Protein AF-A0A3N5HBA9-F1 (afdb_monomer)

pLDDT: mean 86.21, std 13.97, range [44.66, 98.5]

Radius of gyration: 26.74 Å; Cα contacts (8 Å, |Δi|>4): 99; chains: 1; bounding box: 72×74×58 Å

Sequence (164 aa):
MARPPPVRDPRYRPYRVAVIAVYLVVVSTFCLLVTASVARSVRTMSPRREPVRTATLAPEACVERASVLLDELEGRRRALTGITPASRADTSWMSFRVEWLERVRQAERSCGVDLPERKELAELFDQLEHLEDLYTTSAVQYAGEIGPALDRFHRMVAQTRGGR

Solvent-accessible surface area (backbone atoms only — not comparable to full-atom values): 9214 Å² total; per-residue (Å²): 136,84,78,77,77,80,80,82,64,74,86,52,48,66,59,51,52,50,52,51,51,52,49,50,52,52,51,52,52,50,50,52,52,50,50,49,49,50,52,49,52,44,46,72,74,48,66,78,89,67,85,64,88,60,84,58,50,56,71,69,62,43,52,54,53,51,50,53,54,49,52,52,53,52,52,52,61,66,48,45,81,74,38,81,60,26,51,47,28,33,61,59,45,56,57,49,50,55,60,49,51,53,50,49,55,52,48,43,53,44,44,38,31,88,40,87,90,29,51,71,57,34,52,52,54,51,52,53,53,52,51,50,54,55,48,50,53,50,35,42,49,41,14,66,61,51,9,55,55,50,46,50,50,53,49,53,52,49,54,67,68,72,72,117

Structure (mmCIF, N/CA/C/O backbone):
data_AF-A0A3N5HBA9-F1
#
_entry.id   AF-A0A3N5HBA9-F1
#
loop_
_atom_site.group_PDB
_atom_site.id
_atom_site.type_symbol
_atom_site.label_atom_id
_atom_site.label_alt_id
_atom_site.label_comp_id
_atom_site.label_asym_id
_atom_site.label_entity_id
_atom_site.label_seq_id
_atom_site.pdbx_PDB_ins_code
_atom_site.Cartn_x
_atom_site.Cartn_y
_atom_site.Cartn_z
_atom_site.occupancy
_atom_site.B_iso_or_equiv
_atom_site.auth_seq_id
_atom_site.auth_comp_id
_atom_site.auth_asym_id
_atom_site.auth_atom_id
_atom_site.pdbx_PDB_model_num
ATOM 1 N N . MET A 1 1 ? 49.495 34.281 -20.355 1.00 44.66 1 MET A N 1
ATOM 2 C CA . MET A 1 1 ? 48.666 35.196 -21.172 1.00 44.66 1 MET A CA 1
ATOM 3 C C . MET A 1 1 ? 47.262 34.616 -21.272 1.00 44.66 1 MET A C 1
ATOM 5 O O . MET A 1 1 ? 47.112 33.532 -21.819 1.00 44.66 1 MET A O 1
ATOM 9 N N . ALA A 1 2 ? 46.262 35.273 -20.678 1.00 62.34 2 ALA A N 1
ATOM 10 C CA . ALA A 1 2 ? 44.868 34.833 -20.742 1.00 62.34 2 ALA A CA 1
ATOM 11 C C . ALA A 1 2 ? 44.254 35.246 -22.089 1.00 62.34 2 ALA A C 1
ATOM 13 O O . ALA A 1 2 ? 44.377 36.399 -22.500 1.00 62.34 2 ALA A O 1
ATOM 14 N N . ARG A 1 3 ? 43.627 34.297 -22.790 1.00 68.25 3 ARG A N 1
ATOM 15 C CA . ARG A 1 3 ? 42.932 34.547 -24.060 1.00 68.25 3 ARG A CA 1
ATOM 16 C C . ARG A 1 3 ? 41.718 35.446 -23.771 1.00 68.25 3 ARG A C 1
ATOM 18 O O . ARG A 1 3 ? 40.960 35.107 -22.860 1.00 68.25 3 ARG A O 1
ATOM 25 N N . PRO A 1 4 ? 41.513 36.565 -24.490 1.00 61.25 4 PRO A N 1
ATOM 26 C CA . PRO A 1 4 ? 40.321 37.378 -24.292 1.00 61.25 4 PRO A CA 1
ATOM 27 C C . PRO A 1 4 ? 39.074 36.534 -24.600 1.00 61.25 4 PRO A C 1
ATOM 29 O O . PRO A 1 4 ? 39.117 35.697 -25.511 1.00 61.25 4 PRO A O 1
ATOM 32 N N . PRO A 1 5 ? 37.980 36.702 -23.836 1.00 66.88 5 PRO A N 1
ATOM 33 C CA . PRO A 1 5 ? 36.767 35.934 -24.060 1.00 66.88 5 PRO A CA 1
ATOM 34 C C . PRO A 1 5 ? 36.259 36.181 -25.489 1.00 66.88 5 PRO A C 1
ATOM 36 O O . PRO A 1 5 ? 36.358 37.307 -25.985 1.00 66.88 5 PRO A O 1
ATOM 39 N N . PRO A 1 6 ? 35.733 35.147 -26.170 1.00 70.62 6 PRO A N 1
ATOM 40 C CA . PRO A 1 6 ? 35.274 35.269 -27.546 1.00 70.62 6 PRO A CA 1
ATOM 41 C C . PRO A 1 6 ? 34.241 36.395 -27.663 1.00 70.62 6 PRO A C 1
ATOM 43 O O . PRO A 1 6 ? 33.282 36.463 -26.889 1.00 70.62 6 PRO A O 1
ATOM 46 N N . VAL A 1 7 ? 34.459 37.292 -28.628 1.00 66.50 7 VAL A N 1
ATOM 47 C CA . VAL A 1 7 ? 33.587 38.443 -28.886 1.00 66.50 7 VAL A CA 1
ATOM 48 C C . VAL A 1 7 ? 32.190 37.924 -29.232 1.00 66.50 7 VAL A C 1
ATOM 50 O O . VAL A 1 7 ? 31.998 37.198 -30.205 1.00 66.50 7 VAL A O 1
ATOM 53 N N . ARG A 1 8 ? 31.205 38.262 -28.391 1.00 61.56 8 ARG A N 1
ATOM 54 C CA . ARG A 1 8 ? 29.797 37.879 -28.567 1.00 61.56 8 ARG A CA 1
ATOM 55 C C . ARG A 1 8 ? 29.230 38.589 -29.793 1.00 61.56 8 ARG A C 1
ATOM 57 O O . ARG A 1 8 ? 28.925 39.776 -29.725 1.00 61.56 8 ARG A O 1
ATOM 64 N N . ASP A 1 9 ? 29.050 37.849 -30.877 1.00 68.56 9 ASP A N 1
ATOM 65 C CA . ASP A 1 9 ? 28.529 38.386 -32.131 1.00 68.56 9 ASP A CA 1
ATOM 66 C C . ASP A 1 9 ? 27.031 38.777 -31.983 1.00 68.56 9 ASP A C 1
ATOM 68 O O . ASP A 1 9 ? 26.190 37.918 -31.670 1.00 68.56 9 ASP A O 1
ATOM 72 N N . PRO A 1 10 ? 26.655 40.067 -32.128 1.00 68.88 10 PRO A N 1
ATOM 73 C CA . PRO A 1 10 ? 25.306 40.563 -31.834 1.00 68.88 10 PRO A CA 1
ATOM 74 C C . PRO A 1 10 ? 24.220 40.007 -32.761 1.00 68.88 10 PRO A C 1
ATOM 76 O O . PRO A 1 10 ? 23.050 39.990 -32.375 1.00 68.88 10 PRO A O 1
ATOM 79 N N . ARG A 1 11 ? 24.590 39.485 -33.937 1.00 74.38 11 ARG A N 1
ATOM 80 C CA . ARG A 1 11 ? 23.661 38.870 -34.901 1.00 74.38 11 ARG A CA 1
ATOM 81 C C . ARG A 1 11 ? 22.953 37.623 -34.359 1.00 74.38 11 ARG A C 1
ATOM 83 O O . ARG A 1 11 ? 21.827 37.346 -34.753 1.00 74.38 11 ARG A O 1
ATOM 90 N N . TYR A 1 12 ? 23.559 36.916 -33.401 1.00 71.88 12 TYR A N 1
ATOM 91 C CA . TYR A 1 12 ? 22.994 35.699 -32.797 1.00 71.88 12 TYR A CA 1
ATOM 92 C C . TYR A 1 12 ? 22.187 35.953 -31.510 1.00 71.88 12 TYR A C 1
ATOM 94 O O . TYR A 1 12 ? 21.702 35.005 -30.885 1.00 71.88 12 TYR A O 1
ATOM 102 N N . ARG A 1 13 ? 22.012 37.218 -31.089 1.00 72.50 13 ARG A N 1
ATOM 103 C CA . ARG A 1 13 ? 21.154 37.580 -29.944 1.00 72.50 13 ARG A CA 1
ATOM 104 C C . ARG A 1 13 ? 19.715 37.051 -30.054 1.00 72.50 13 ARG A C 1
ATOM 106 O O . ARG A 1 13 ? 19.292 36.426 -29.082 1.00 72.50 13 ARG A O 1
ATOM 113 N N . PRO A 1 14 ? 18.971 37.244 -31.164 1.00 76.12 14 PRO A N 1
ATOM 114 C CA . PRO A 1 14 ? 17.584 36.782 -31.241 1.00 76.12 14 PRO A CA 1
ATOM 115 C C . PRO A 1 14 ? 17.486 35.255 -31.165 1.00 76.12 14 PRO A C 1
ATOM 117 O O . PRO A 1 14 ? 16.636 34.736 -30.450 1.00 76.12 14 PRO A O 1
ATOM 120 N N . TYR A 1 15 ? 18.414 34.533 -31.801 1.00 82.25 15 TYR A N 1
ATOM 121 C CA . TYR A 1 15 ? 18.450 33.070 -31.751 1.00 82.25 15 TYR A CA 1
ATOM 122 C C . TYR A 1 15 ? 18.729 32.546 -30.336 1.00 82.25 15 TYR A C 1
ATOM 124 O O . TYR A 1 15 ? 18.044 31.650 -29.855 1.00 82.25 15 TYR A O 1
ATOM 132 N N . ARG A 1 16 ? 19.681 33.151 -29.612 1.00 82.62 16 ARG A N 1
ATOM 133 C CA . ARG A 1 16 ? 19.936 32.799 -28.206 1.00 82.62 16 ARG A CA 1
ATOM 134 C C . ARG A 1 16 ? 18.733 33.063 -27.309 1.00 82.62 16 ARG A C 1
ATOM 136 O O . ARG A 1 16 ? 18.449 32.240 -26.448 1.00 82.62 16 ARG A O 1
ATOM 143 N N . VAL A 1 17 ? 18.048 34.192 -27.491 1.00 83.44 17 VAL A N 1
ATOM 144 C CA . VAL A 1 17 ? 16.836 34.505 -26.720 1.00 83.44 17 VAL A CA 1
ATOM 145 C C . VAL A 1 17 ? 15.735 33.492 -27.028 1.00 83.44 17 VAL A C 1
ATOM 147 O O . VAL A 1 17 ? 15.127 32.985 -26.094 1.00 83.44 17 VAL A O 1
ATOM 150 N N . ALA A 1 18 ? 15.539 33.130 -28.298 1.00 88.31 18 ALA A N 1
ATOM 151 C CA . ALA A 1 18 ? 14.562 32.120 -28.698 1.00 88.31 18 ALA A CA 1
ATOM 152 C C . ALA A 1 18 ? 14.864 30.746 -28.080 1.00 88.31 18 ALA A C 1
ATOM 154 O O . ALA A 1 18 ? 13.982 30.135 -27.486 1.00 88.31 18 ALA A O 1
ATOM 155 N N . VAL A 1 19 ? 16.118 30.289 -28.137 1.00 89.38 19 VAL A N 1
ATOM 156 C CA . VAL A 1 19 ? 16.532 29.010 -27.535 1.00 89.38 19 VAL A CA 1
ATOM 157 C C . VAL A 1 19 ? 16.350 29.020 -26.016 1.00 89.38 19 VAL A C 1
ATOM 159 O O . VAL A 1 19 ? 15.849 28.049 -25.457 1.00 89.38 19 VAL A O 1
ATOM 162 N N . ILE A 1 20 ? 16.701 30.119 -25.341 1.00 87.31 20 ILE A N 1
ATOM 163 C CA . ILE A 1 20 ? 16.494 30.257 -23.892 1.00 87.31 20 ILE A CA 1
ATOM 164 C C . ILE A 1 20 ? 14.999 30.268 -23.556 1.00 87.31 20 ILE A C 1
ATOM 166 O O . ILE A 1 20 ? 14.590 29.608 -22.607 1.00 87.31 20 ILE A O 1
ATOM 170 N N . ALA A 1 21 ? 14.176 30.973 -24.334 1.00 90.75 21 ALA A N 1
ATOM 171 C CA . ALA A 1 21 ? 12.732 31.012 -24.132 1.00 90.75 21 ALA A CA 1
ATOM 172 C C . ALA A 1 21 ? 12.105 29.620 -24.300 1.00 90.75 21 ALA A C 1
ATOM 174 O O . ALA A 1 21 ? 11.355 29.183 -23.432 1.00 90.75 21 ALA A O 1
ATOM 175 N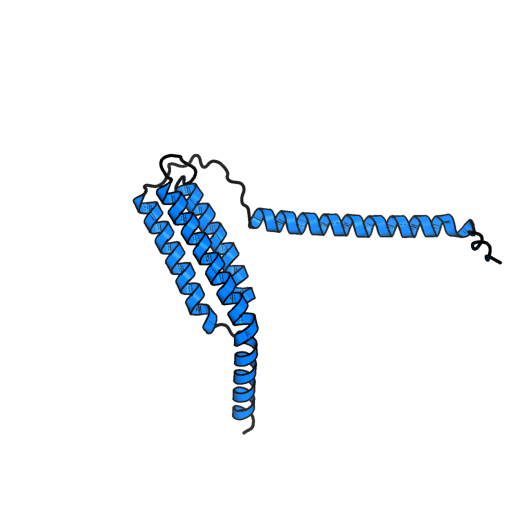 N . VAL A 1 22 ? 12.470 28.889 -25.358 1.00 94.06 22 VAL A N 1
ATOM 176 C CA . VAL A 1 22 ? 12.016 27.506 -25.580 1.00 94.06 22 VAL A CA 1
ATOM 177 C C . VAL A 1 22 ? 12.468 26.597 -24.440 1.00 94.06 22 VAL A C 1
ATOM 179 O O . VAL A 1 22 ? 11.659 25.846 -23.903 1.00 94.06 22 VAL A O 1
ATOM 182 N N . TYR A 1 23 ? 13.731 26.699 -24.020 1.00 91.69 23 TYR A N 1
ATOM 183 C CA . TYR A 1 23 ? 14.250 25.931 -22.891 1.00 91.69 23 TYR A CA 1
ATOM 184 C C . TYR A 1 23 ? 13.449 26.195 -21.609 1.00 91.69 23 TYR A C 1
ATOM 186 O O . TYR A 1 23 ? 13.023 25.254 -20.945 1.00 91.69 23 TYR A O 1
ATOM 194 N N . LEU A 1 24 ? 13.178 27.463 -21.287 1.00 92.81 24 LEU A N 1
ATOM 195 C CA . LEU A 1 24 ? 12.388 27.832 -20.112 1.00 92.81 24 LEU A CA 1
ATOM 196 C C . LEU A 1 24 ? 10.951 27.311 -20.192 1.00 92.81 24 LEU A C 1
ATOM 198 O O . LEU A 1 24 ? 10.430 26.837 -19.185 1.00 92.81 24 LEU A O 1
ATOM 202 N N . VAL A 1 25 ? 10.317 27.346 -21.367 1.00 94.75 25 VAL A N 1
ATOM 203 C CA . VAL A 1 25 ? 8.972 26.781 -21.569 1.00 94.75 25 VAL A CA 1
ATOM 204 C C . VAL A 1 25 ? 8.977 25.269 -21.355 1.00 94.75 25 VAL A C 1
ATOM 206 O O . VAL A 1 25 ? 8.131 24.758 -20.626 1.00 94.75 25 VAL A O 1
ATOM 209 N N . VAL A 1 26 ? 9.945 24.547 -21.923 1.00 94.69 26 VAL A N 1
ATOM 210 C CA . VAL A 1 26 ? 10.044 23.089 -21.760 1.00 94.69 26 VAL A CA 1
ATOM 211 C C . VAL A 1 26 ? 10.294 22.720 -20.301 1.00 94.69 26 VAL A C 1
ATOM 213 O O . VAL A 1 26 ? 9.585 21.877 -19.759 1.00 94.69 26 VAL A O 1
ATOM 216 N N . VAL A 1 27 ? 11.249 23.379 -19.640 1.00 93.31 27 VAL A N 1
ATOM 217 C CA . VAL A 1 27 ? 11.581 23.104 -18.235 1.00 93.31 27 VAL A CA 1
ATOM 218 C C . VAL A 1 27 ? 10.417 23.452 -17.314 1.00 93.31 27 VAL A C 1
ATOM 220 O O . VAL A 1 27 ? 10.063 22.646 -16.461 1.00 93.31 27 VAL A O 1
ATOM 223 N N . SER A 1 28 ? 9.783 24.613 -17.489 1.00 93.44 28 SER A N 1
ATOM 224 C CA . SER A 1 28 ? 8.628 24.994 -16.666 1.00 93.44 28 SER A CA 1
ATOM 225 C C . SER A 1 28 ? 7.443 24.052 -16.869 1.00 93.44 28 SER A C 1
ATOM 227 O O . SER A 1 28 ? 6.847 23.617 -15.887 1.00 93.44 28 SER A O 1
ATOM 229 N N . THR A 1 29 ? 7.149 23.665 -18.113 1.00 94.31 29 THR A N 1
ATOM 230 C CA . THR A 1 29 ? 6.090 22.693 -18.422 1.00 94.31 29 THR A CA 1
ATOM 231 C C . THR A 1 29 ? 6.401 21.332 -17.807 1.00 94.31 29 THR A C 1
ATOM 233 O O . THR A 1 29 ? 5.537 20.739 -17.168 1.00 94.31 29 THR A O 1
ATOM 236 N N . PHE A 1 30 ? 7.641 20.853 -17.936 1.00 91.56 30 PHE A N 1
ATOM 237 C CA . PHE A 1 30 ? 8.081 19.602 -17.325 1.00 91.56 30 PHE A CA 1
ATOM 238 C C . PHE A 1 30 ? 7.945 19.643 -15.799 1.00 91.56 30 PHE A C 1
ATOM 240 O O . PHE A 1 30 ? 7.338 18.746 -15.219 1.00 91.56 30 PHE A O 1
ATOM 247 N N . CYS A 1 31 ? 8.419 20.711 -15.150 1.00 91.75 31 CYS A N 1
ATOM 248 C CA . CYS A 1 31 ? 8.265 20.901 -13.710 1.00 91.75 31 CYS A CA 1
ATOM 249 C C . CYS A 1 31 ? 6.790 20.909 -13.293 1.00 91.75 31 CYS A C 1
ATOM 251 O O . CYS A 1 31 ? 6.430 20.200 -12.360 1.00 91.75 31 CYS A O 1
ATOM 253 N N . LEU A 1 32 ? 5.923 21.641 -14.001 1.00 92.75 32 LEU A N 1
ATOM 254 C CA . LEU A 1 32 ? 4.486 21.677 -13.712 1.00 92.75 32 LEU A CA 1
ATOM 255 C C . LEU A 1 32 ? 3.832 20.302 -13.864 1.00 92.75 32 LEU A C 1
ATOM 257 O O . LEU A 1 32 ? 3.027 19.923 -13.018 1.00 92.75 32 LEU A O 1
ATOM 261 N N . LEU A 1 33 ? 4.186 19.543 -14.903 1.00 90.56 33 LEU A N 1
ATOM 262 C CA . LEU A 1 33 ? 3.677 18.187 -15.113 1.00 90.56 33 LEU A CA 1
ATOM 263 C C . LEU A 1 33 ? 4.139 17.234 -14.011 1.00 90.56 33 LEU A C 1
ATOM 265 O O . LEU A 1 33 ? 3.323 16.477 -13.487 1.00 90.56 33 LEU A O 1
ATOM 269 N N . VAL A 1 34 ? 5.411 17.300 -13.611 1.00 88.44 34 VAL A N 1
ATOM 270 C CA . VAL A 1 34 ? 5.940 16.506 -12.495 1.00 88.44 34 VAL A CA 1
ATOM 271 C C . VAL A 1 34 ? 5.236 16.888 -11.196 1.00 88.44 34 VAL A C 1
ATOM 273 O O . VAL A 1 34 ? 4.731 16.007 -10.505 1.00 88.44 34 VAL A O 1
ATOM 276 N N . THR A 1 35 ? 5.110 18.180 -10.881 1.00 86.19 35 THR A N 1
ATOM 277 C CA . THR A 1 35 ? 4.385 18.644 -9.691 1.00 86.19 35 THR A CA 1
ATOM 278 C C . THR A 1 35 ? 2.922 18.217 -9.725 1.00 86.19 35 THR A C 1
ATOM 280 O O . THR A 1 35 ? 2.411 17.765 -8.709 1.00 86.19 35 THR A O 1
ATOM 283 N N . ALA A 1 36 ? 2.244 18.300 -10.871 1.00 82.69 36 ALA A N 1
ATOM 284 C CA . ALA A 1 36 ? 0.861 17.856 -11.013 1.00 82.69 36 ALA A CA 1
ATOM 285 C C . ALA A 1 36 ? 0.728 16.335 -10.857 1.00 82.69 36 ALA A C 1
ATOM 287 O O . ALA A 1 36 ? -0.205 15.874 -10.204 1.00 82.69 36 ALA A O 1
ATOM 288 N N . SER A 1 37 ? 1.665 15.558 -11.403 1.00 83.00 37 SER A N 1
ATOM 289 C CA . SER A 1 37 ? 1.707 14.100 -11.270 1.00 83.00 37 SER A CA 1
ATOM 290 C C . SER A 1 37 ? 1.937 13.683 -9.822 1.00 83.00 37 SER A C 1
ATOM 292 O O . SER A 1 37 ? 1.195 12.859 -9.295 1.00 83.00 37 SER A O 1
ATOM 294 N N . VAL A 1 38 ? 2.913 14.297 -9.149 1.00 79.50 38 VAL A N 1
ATOM 295 C CA . VAL A 1 38 ? 3.189 14.053 -7.730 1.00 79.50 38 VAL A CA 1
ATOM 296 C C . VAL A 1 38 ? 2.019 14.527 -6.879 1.00 79.50 38 VAL A C 1
ATOM 298 O O . VAL A 1 38 ? 1.562 13.777 -6.036 1.00 79.50 38 VAL A O 1
ATOM 301 N N . ALA A 1 39 ? 1.456 15.711 -7.121 1.00 72.06 39 ALA A N 1
ATOM 302 C CA . ALA A 1 39 ? 0.292 16.194 -6.383 1.00 72.06 39 ALA A CA 1
ATOM 303 C C . ALA A 1 39 ? -0.933 15.295 -6.589 1.00 72.06 39 ALA A C 1
ATOM 305 O O . ALA A 1 39 ? -1.695 15.085 -5.651 1.00 72.06 39 ALA A O 1
ATOM 306 N N . ARG A 1 40 ? -1.127 14.738 -7.789 1.00 74.81 40 ARG A N 1
ATOM 307 C CA . ARG A 1 40 ? -2.171 13.745 -8.057 1.00 74.81 40 ARG A CA 1
ATOM 308 C C . ARG A 1 40 ? -1.892 12.447 -7.302 1.00 74.81 40 ARG A C 1
ATOM 310 O O . ARG A 1 40 ? -2.793 11.978 -6.623 1.00 74.81 40 ARG A O 1
ATOM 317 N N . SER A 1 41 ? -0.656 11.948 -7.345 1.00 65.25 41 SER A N 1
ATOM 318 C CA . SER A 1 41 ? -0.203 10.757 -6.612 1.00 65.25 41 SER A CA 1
ATOM 319 C C . SER A 1 41 ? -0.324 10.921 -5.094 1.00 65.25 41 SER A C 1
ATOM 321 O O . SER A 1 41 ? -0.751 10.013 -4.392 1.00 65.25 41 SER A O 1
ATOM 323 N N . VAL A 1 42 ? 0.009 12.099 -4.570 1.00 64.44 42 VAL A N 1
ATOM 324 C CA . VAL A 1 42 ? -0.107 12.432 -3.149 1.00 64.44 42 VAL A CA 1
ATOM 325 C C . VAL A 1 42 ? -1.566 12.640 -2.774 1.00 64.44 42 VAL A C 1
ATOM 327 O O . VAL A 1 42 ? -1.956 12.222 -1.702 1.00 64.44 42 VAL A O 1
ATOM 330 N N . ARG A 1 43 ? -2.417 13.208 -3.634 1.00 62.88 43 ARG A N 1
ATOM 331 C CA . ARG A 1 43 ? -3.866 13.261 -3.363 1.00 62.88 43 ARG A CA 1
ATOM 332 C C . ARG A 1 43 ? -4.507 11.878 -3.356 1.00 62.88 43 ARG A C 1
ATOM 334 O O . ARG A 1 43 ? -5.435 11.670 -2.586 1.00 62.88 43 ARG A O 1
ATOM 341 N N . THR A 1 44 ? -4.021 10.950 -4.180 1.00 58.56 44 THR A N 1
ATOM 342 C CA . THR A 1 44 ? -4.461 9.549 -4.132 1.00 58.56 44 THR A CA 1
ATOM 343 C C . THR A 1 44 ? -3.903 8.807 -2.915 1.00 58.56 44 THR A C 1
ATOM 345 O O . THR A 1 44 ? -4.571 7.923 -2.403 1.00 58.56 44 THR A O 1
ATOM 348 N N . MET A 1 45 ? -2.720 9.179 -2.410 1.00 51.25 45 MET A N 1
ATOM 349 C CA . MET A 1 45 ? -2.101 8.554 -1.225 1.00 51.25 45 MET A CA 1
ATOM 350 C C . MET A 1 45 ? -2.499 9.210 0.113 1.00 51.25 45 MET A C 1
ATOM 352 O O . MET A 1 45 ? -2.478 8.565 1.154 1.00 51.25 45 MET A O 1
ATOM 356 N N . SER A 1 46 ? -2.897 10.479 0.101 1.00 49.28 46 SER A N 1
ATOM 357 C CA . SER A 1 46 ? -3.378 11.260 1.243 1.00 49.28 46 SER A CA 1
ATOM 358 C C . SER A 1 46 ? -4.721 11.895 0.884 1.00 49.28 46 SER A C 1
ATOM 360 O O . SER A 1 46 ? -4.777 13.089 0.557 1.00 49.28 46 SER A O 1
ATOM 362 N N . PRO A 1 47 ? -5.829 11.134 0.940 1.00 52.31 47 PRO A N 1
ATOM 363 C CA . PRO A 1 47 ? -7.143 11.749 0.909 1.00 52.31 47 PRO A CA 1
ATOM 364 C C . PRO A 1 47 ? -7.213 12.730 2.083 1.00 52.31 47 PRO A C 1
ATOM 366 O O . PRO A 1 47 ? -6.872 12.369 3.212 1.00 52.31 47 PRO A O 1
ATOM 369 N N . ARG A 1 48 ? -7.620 13.981 1.834 1.00 48.53 48 ARG A N 1
ATOM 370 C CA . ARG A 1 48 ? -7.904 14.934 2.917 1.00 48.53 48 ARG A CA 1
ATOM 371 C C . ARG A 1 48 ? -8.809 14.235 3.939 1.00 48.53 48 ARG A C 1
ATOM 373 O O . ARG A 1 48 ? -9.835 13.678 3.552 1.00 48.53 48 ARG A O 1
ATOM 380 N N . ARG A 1 49 ? -8.438 14.283 5.224 1.00 48.19 49 ARG A N 1
ATOM 381 C CA . ARG A 1 49 ? -9.346 13.977 6.339 1.00 48.19 49 ARG A CA 1
ATOM 382 C C . ARG A 1 49 ? -10.479 15.006 6.296 1.00 48.19 49 ARG A C 1
ATOM 384 O O . ARG A 1 49 ? -10.381 16.077 6.885 1.00 48.19 49 ARG A O 1
ATOM 391 N N . GLU A 1 50 ? -11.513 14.746 5.505 1.00 49.84 50 GLU A N 1
ATOM 392 C CA . GLU A 1 50 ? -12.776 15.462 5.638 1.00 49.84 50 GLU A CA 1
ATOM 393 C C . GLU A 1 50 ? -13.430 14.989 6.941 1.00 49.84 50 GLU A C 1
ATOM 395 O O . GLU A 1 50 ? -13.549 13.777 7.141 1.00 49.84 50 GLU A O 1
ATOM 400 N N . PRO A 1 51 ? -13.822 15.903 7.849 1.00 48.88 51 PRO A N 1
ATOM 401 C CA . PRO A 1 51 ? -14.512 15.521 9.070 1.00 48.88 51 PRO A CA 1
ATOM 402 C C . PRO A 1 51 ? -15.855 14.909 8.679 1.00 48.88 51 PRO A C 1
ATOM 404 O O . PRO A 1 51 ? -16.759 15.586 8.181 1.00 48.88 51 PRO A O 1
ATOM 407 N N . VAL A 1 52 ? -15.961 13.597 8.854 1.00 52.06 52 VAL A N 1
ATOM 408 C CA . VAL A 1 52 ? -17.140 12.841 8.465 1.00 52.06 52 VAL A CA 1
ATOM 409 C C . VAL A 1 52 ? -18.293 13.184 9.406 1.00 52.06 52 VAL A C 1
ATOM 411 O O . VAL A 1 52 ? -18.283 12.860 10.586 1.00 52.06 52 VAL A O 1
ATOM 414 N N . ARG A 1 53 ? -19.312 13.853 8.851 1.00 50.94 53 ARG A N 1
ATOM 415 C CA . ARG A 1 53 ? -20.621 14.106 9.480 1.00 50.94 53 ARG A CA 1
ATOM 416 C C . ARG A 1 53 ? -21.593 12.924 9.326 1.00 50.94 53 ARG A C 1
ATOM 418 O O . ARG A 1 53 ? -22.803 13.127 9.371 1.00 50.94 53 ARG A O 1
ATOM 425 N N . THR A 1 54 ? -21.113 11.705 9.080 1.00 54.84 54 THR A N 1
ATOM 426 C CA . THR A 1 54 ? -21.976 10.513 9.127 1.00 54.84 54 THR A CA 1
ATOM 427 C C . THR A 1 54 ? -21.960 9.945 10.536 1.00 54.84 54 THR A C 1
ATOM 429 O O . THR A 1 54 ? -20.931 10.004 11.204 1.00 54.84 54 THR A O 1
ATOM 432 N N . ALA A 1 55 ? -23.094 9.404 10.985 1.00 62.66 55 ALA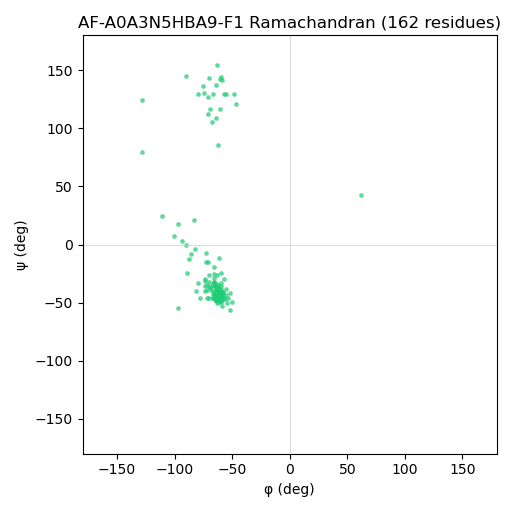 A N 1
ATOM 433 C CA . ALA A 1 55 ? -23.182 8.677 12.247 1.00 62.66 55 ALA A CA 1
ATOM 434 C C . ALA A 1 55 ? -22.018 7.679 12.344 1.00 62.66 55 ALA A C 1
ATOM 436 O O . ALA A 1 55 ? -21.833 6.852 11.447 1.00 62.66 55 ALA A O 1
ATOM 437 N N . THR A 1 56 ? -21.193 7.825 13.379 1.00 81.00 56 THR A N 1
ATOM 438 C CA . THR A 1 56 ? -20.041 6.956 13.602 1.00 81.00 56 THR A CA 1
ATOM 439 C C . THR A 1 56 ? -20.524 5.538 13.856 1.00 81.00 56 THR A C 1
ATOM 441 O O . THR A 1 56 ? -21.510 5.317 14.563 1.00 81.00 56 THR A O 1
ATOM 444 N N . LEU A 1 57 ? -19.847 4.564 13.252 1.00 86.31 57 LEU A N 1
ATOM 445 C CA . LEU A 1 57 ? -20.198 3.163 13.435 1.00 86.31 57 LEU A CA 1
ATOM 446 C C . LEU A 1 57 ? -20.028 2.731 14.903 1.00 86.31 57 LEU A C 1
ATOM 448 O O . LEU A 1 57 ? -19.231 3.286 15.679 1.00 86.31 57 LEU A O 1
ATOM 452 N N . ALA A 1 58 ? -20.790 1.705 15.284 1.00 90.94 58 ALA A N 1
ATOM 453 C CA . ALA A 1 58 ? -20.612 1.039 16.566 1.00 90.94 58 ALA A CA 1
ATOM 454 C C . ALA A 1 58 ? -19.187 0.450 16.657 1.00 90.94 58 ALA A C 1
ATOM 456 O O . ALA A 1 58 ? -18.666 -0.015 15.639 1.00 90.94 58 ALA A O 1
ATOM 457 N N . PRO A 1 59 ? -18.544 0.453 17.842 1.00 91.06 59 PRO A N 1
ATOM 458 C CA . PRO A 1 59 ? -17.186 -0.074 18.009 1.00 91.06 59 PRO A CA 1
ATOM 459 C C . PRO A 1 59 ? -17.007 -1.500 17.472 1.00 91.06 59 PRO A C 1
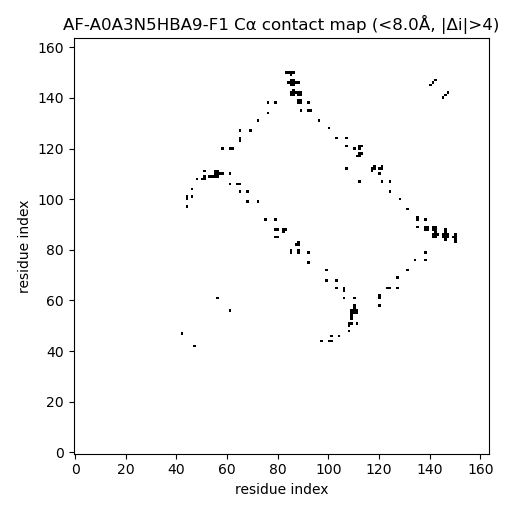ATOM 461 O O . PRO A 1 59 ? -16.037 -1.775 16.776 1.00 91.06 59 PRO A O 1
ATOM 464 N N . GLU A 1 60 ? -17.979 -2.376 17.715 1.00 93.00 60 GLU A N 1
ATOM 465 C CA . GLU A 1 60 ? -17.975 -3.772 17.255 1.00 93.00 60 GLU A CA 1
ATOM 466 C C . GLU A 1 60 ? -17.903 -3.874 15.725 1.00 93.00 60 GLU A C 1
ATOM 468 O O . GLU A 1 60 ? -17.098 -4.625 15.180 1.00 93.00 60 GLU A O 1
ATOM 473 N N . ALA A 1 61 ? -18.677 -3.044 15.019 1.00 94.62 61 ALA A N 1
ATOM 474 C CA . ALA A 1 61 ? -18.649 -2.986 13.560 1.00 94.62 61 ALA A CA 1
ATOM 475 C C . ALA A 1 61 ? -17.305 -2.465 13.022 1.00 94.62 61 ALA A C 1
ATOM 477 O O . ALA A 1 61 ? -16.899 -2.823 11.918 1.00 94.62 61 ALA A O 1
ATOM 478 N N . CYS A 1 62 ? -16.605 -1.626 13.789 1.00 94.94 62 CYS A N 1
ATOM 479 C CA . CYS A 1 62 ? -15.273 -1.142 13.435 1.00 94.94 62 CYS A CA 1
ATOM 480 C C . CYS A 1 62 ? -14.195 -2.206 13.608 1.00 94.94 62 CYS A C 1
ATOM 482 O O . CYS A 1 62 ? -13.333 -2.329 12.740 1.00 94.94 62 CYS A O 1
ATOM 484 N N . VAL A 1 63 ? -14.273 -2.998 14.679 1.00 97.00 63 VAL A N 1
ATOM 485 C CA . VAL A 1 63 ? -13.379 -4.143 14.890 1.00 97.00 63 VAL A CA 1
ATOM 486 C C . VAL A 1 63 ? -13.566 -5.175 13.780 1.00 97.00 63 VAL A C 1
ATOM 488 O O . VAL A 1 63 ? -12.580 -5.617 13.200 1.00 97.00 63 VAL A O 1
ATOM 491 N N . GLU A 1 64 ? -14.811 -5.482 13.409 1.00 97.12 64 GLU A N 1
ATOM 492 C CA . GLU A 1 64 ? -15.098 -6.387 12.288 1.00 97.12 64 GLU A CA 1
ATOM 493 C C . GLU A 1 64 ? -14.578 -5.837 10.952 1.00 97.12 64 GLU A C 1
ATOM 495 O O . GLU A 1 64 ? -14.079 -6.556 10.092 1.00 97.12 64 GLU A O 1
ATOM 500 N N . ARG A 1 65 ? -14.640 -4.520 10.752 1.00 95.94 65 ARG A N 1
ATOM 501 C CA . ARG A 1 65 ? -14.080 -3.922 9.539 1.00 95.94 65 ARG A CA 1
ATOM 502 C C . ARG A 1 65 ? -12.552 -3.998 9.515 1.00 95.94 65 ARG A C 1
ATOM 504 O O . ARG A 1 65 ? -11.980 -4.206 8.447 1.00 95.94 65 ARG A O 1
ATOM 511 N N . ALA A 1 66 ? -11.900 -3.848 10.667 1.00 97.06 66 ALA A N 1
ATOM 512 C CA . ALA A 1 66 ? -10.457 -4.010 10.800 1.00 97.06 66 ALA A CA 1
ATOM 513 C C . ALA A 1 66 ? -10.016 -5.472 10.595 1.00 97.06 66 ALA A C 1
ATOM 515 O O . ALA A 1 66 ? -9.012 -5.701 9.921 1.00 97.06 66 ALA A O 1
ATOM 516 N N . SER A 1 67 ? -10.774 -6.456 11.096 1.00 97.88 67 SER A N 1
ATOM 517 C CA . SER A 1 67 ? -10.478 -7.883 10.887 1.00 97.88 67 SER A CA 1
ATOM 518 C C . SER A 1 67 ? -10.564 -8.269 9.409 1.00 97.88 67 SER A C 1
ATOM 520 O O . SER A 1 67 ? -9.637 -8.884 8.889 1.00 97.88 67 SER A O 1
ATOM 522 N N . VAL A 1 68 ? -11.595 -7.809 8.693 1.00 98.19 68 VAL A N 1
ATOM 523 C CA . VAL A 1 68 ? -11.713 -8.022 7.241 1.00 98.19 68 VAL A CA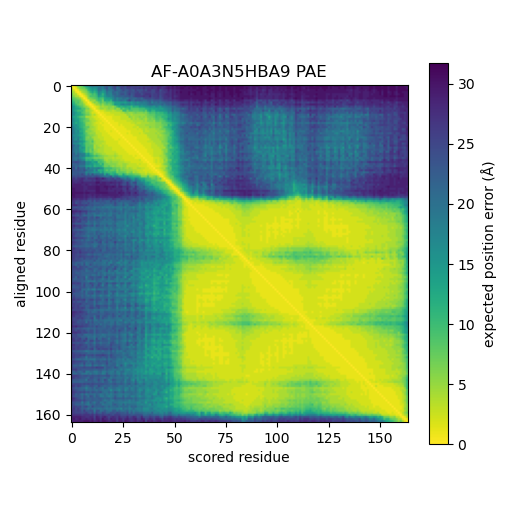 1
ATOM 524 C C . VAL A 1 68 ? -10.518 -7.426 6.491 1.00 98.19 68 VAL A C 1
ATOM 526 O O . VAL A 1 68 ? -9.954 -8.072 5.609 1.00 98.19 68 VAL A O 1
ATOM 529 N N . LEU A 1 69 ? -10.087 -6.212 6.847 1.00 98.25 69 LEU A N 1
ATOM 530 C CA . LEU A 1 69 ? -8.917 -5.586 6.221 1.00 98.25 69 LEU A CA 1
ATOM 531 C C . LEU A 1 69 ? -7.621 -6.360 6.505 1.00 98.25 69 LEU A C 1
ATOM 533 O O . LEU A 1 69 ? -6.769 -6.456 5.616 1.00 98.25 69 LEU A O 1
ATOM 537 N N . LEU A 1 70 ? -7.475 -6.930 7.704 1.00 98.31 70 LEU A N 1
ATOM 538 C CA . LEU A 1 70 ? -6.352 -7.802 8.049 1.00 98.31 70 LEU A CA 1
ATOM 539 C C . LEU A 1 70 ? -6.372 -9.095 7.226 1.00 98.31 70 LEU A C 1
ATOM 541 O O . LEU A 1 70 ? -5.337 -9.495 6.693 1.00 98.31 70 LEU A O 1
ATOM 545 N N . ASP A 1 71 ? -7.534 -9.728 7.078 1.00 98.50 71 ASP A N 1
ATOM 546 C CA . ASP A 1 71 ? -7.681 -10.959 6.299 1.00 98.50 71 ASP A CA 1
ATOM 547 C C . ASP A 1 71 ? -7.338 -10.749 4.822 1.00 98.50 71 ASP A C 1
ATOM 549 O O . ASP A 1 71 ? -6.681 -11.588 4.200 1.00 98.50 71 ASP A O 1
ATOM 553 N N . GLU A 1 72 ? -7.720 -9.607 4.253 1.00 97.88 72 GLU A N 1
ATOM 554 C CA . GLU A 1 72 ? -7.320 -9.232 2.899 1.00 97.88 72 GLU A CA 1
ATOM 555 C C . GLU A 1 72 ? -5.808 -9.040 2.765 1.00 97.88 72 GLU A C 1
ATOM 557 O O . GLU A 1 72 ? -5.207 -9.495 1.785 1.00 97.88 72 GLU A O 1
ATOM 562 N N . LEU A 1 73 ? -5.194 -8.369 3.743 1.00 97.50 73 LEU A N 1
ATOM 563 C CA . LEU A 1 73 ? -3.756 -8.128 3.789 1.00 97.50 73 LEU A CA 1
ATOM 564 C C . LEU A 1 73 ? -2.989 -9.461 3.867 1.00 97.50 73 LEU A C 1
ATOM 566 O O . LEU A 1 73 ? -2.077 -9.717 3.076 1.00 97.50 73 LEU A O 1
ATOM 570 N N . GLU A 1 74 ? -3.421 -10.357 4.753 1.00 97.69 74 GLU A N 1
ATOM 571 C CA . GLU A 1 74 ? -2.903 -11.719 4.887 1.00 97.69 74 GLU A CA 1
ATOM 572 C C . GLU A 1 74 ? -3.106 -12.558 3.622 1.00 97.69 74 GLU A C 1
ATOM 574 O O . GLU A 1 74 ? -2.197 -13.267 3.174 1.00 97.69 74 GLU A O 1
ATOM 579 N N . GLY A 1 75 ? -4.295 -12.477 3.027 1.00 97.00 75 GLY A N 1
ATOM 580 C CA . GLY A 1 75 ? -4.631 -13.166 1.788 1.00 97.00 75 GLY A CA 1
ATOM 581 C C . GLY A 1 75 ? -3.714 -12.734 0.650 1.00 97.00 75 GLY A C 1
ATOM 582 O O . GLY A 1 75 ? -3.143 -13.580 -0.047 1.00 97.00 75 GLY A O 1
ATOM 583 N N . ARG A 1 76 ? -3.486 -11.424 0.506 1.00 96.19 76 ARG A N 1
ATOM 584 C CA . ARG A 1 76 ? -2.560 -10.903 -0.500 1.00 96.19 76 ARG A CA 1
ATOM 585 C C . ARG A 1 76 ? -1.128 -11.349 -0.231 1.00 96.19 76 ARG A C 1
ATOM 587 O O . ARG A 1 76 ? -0.447 -11.745 -1.175 1.00 96.19 76 ARG A O 1
ATOM 594 N N . ARG A 1 77 ? -0.678 -11.331 1.027 1.00 95.00 77 ARG A N 1
ATOM 595 C CA . ARG A 1 77 ? 0.675 -11.773 1.405 1.00 95.00 77 ARG A CA 1
ATOM 596 C C . ARG A 1 77 ? 0.921 -13.215 0.981 1.00 95.00 77 ARG A C 1
ATOM 598 O O . ARG A 1 77 ? 1.953 -13.515 0.390 1.00 95.00 77 ARG A O 1
ATOM 605 N N . ARG A 1 78 ? -0.040 -14.107 1.227 1.00 94.56 78 ARG A N 1
ATOM 606 C CA . ARG A 1 78 ? 0.047 -15.517 0.807 1.00 94.56 78 ARG A CA 1
ATOM 607 C C . ARG A 1 78 ? 0.060 -15.664 -0.714 1.00 94.56 78 ARG A C 1
ATOM 609 O O . ARG A 1 78 ? 0.763 -16.528 -1.227 1.00 94.56 78 ARG A O 1
ATOM 616 N N . ALA A 1 79 ? -0.671 -14.810 -1.428 1.00 93.88 79 ALA A N 1
ATOM 617 C CA . ALA A 1 79 ? -0.739 -14.838 -2.886 1.00 93.88 79 ALA A CA 1
ATOM 618 C C . ALA A 1 79 ? 0.552 -14.371 -3.589 1.00 93.88 79 ALA A C 1
ATOM 620 O O . ALA A 1 79 ? 0.715 -14.652 -4.776 1.00 93.88 79 ALA A O 1
ATOM 621 N N . LEU A 1 80 ? 1.484 -13.707 -2.887 1.00 89.88 80 LEU A N 1
ATOM 622 C CA . LEU A 1 80 ? 2.743 -13.212 -3.468 1.00 89.88 80 LEU A CA 1
ATOM 623 C C . LEU A 1 80 ? 3.559 -14.309 -4.163 1.00 89.88 80 LEU A C 1
ATOM 625 O O . LEU A 1 80 ? 4.124 -14.078 -5.230 1.00 89.88 80 LEU A O 1
ATOM 629 N N . THR A 1 81 ? 3.588 -15.514 -3.594 1.00 87.94 81 THR A N 1
ATOM 630 C CA . THR A 1 81 ? 4.369 -16.640 -4.131 1.00 87.94 81 THR A CA 1
ATOM 631 C C . THR A 1 81 ? 3.774 -17.244 -5.403 1.00 87.94 81 THR A C 1
ATOM 633 O O . THR A 1 81 ? 4.460 -17.984 -6.105 1.00 87.94 81 THR A O 1
ATOM 636 N N . GLY A 1 82 ? 2.515 -16.930 -5.721 1.00 88.00 82 GLY A N 1
ATOM 637 C CA . GLY A 1 82 ? 1.848 -17.363 -6.949 1.00 88.00 82 GLY A CA 1
ATOM 638 C C . GLY A 1 82 ? 2.103 -16.448 -8.151 1.00 88.00 82 GLY A C 1
ATOM 639 O O . GLY A 1 82 ? 1.704 -16.781 -9.268 1.00 88.00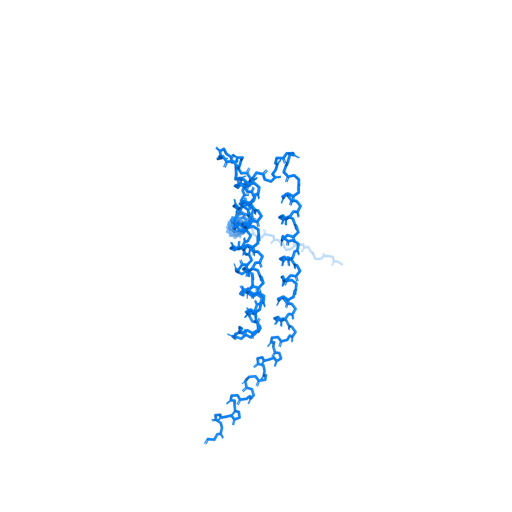 82 GLY A O 1
ATOM 640 N N . ILE A 1 83 ? 2.746 -15.294 -7.956 1.00 87.94 83 ILE A N 1
ATOM 641 C CA . ILE A 1 83 ? 2.957 -14.307 -9.018 1.00 87.94 83 ILE A CA 1
ATOM 642 C C . ILE A 1 83 ? 4.048 -14.792 -9.975 1.00 87.94 83 ILE A C 1
ATOM 644 O O . ILE A 1 83 ? 5.142 -15.166 -9.562 1.00 87.94 83 ILE A O 1
ATOM 648 N N . THR A 1 84 ? 3.758 -14.749 -11.278 1.00 84.31 84 THR A N 1
ATOM 649 C CA . THR A 1 84 ? 4.722 -15.065 -12.340 1.00 84.31 84 THR A CA 1
ATOM 650 C C . THR A 1 84 ? 4.759 -13.924 -13.364 1.00 84.31 84 THR A C 1
ATOM 652 O O . THR A 1 84 ? 3.718 -13.599 -13.938 1.00 84.31 84 THR A O 1
ATOM 655 N N . PRO A 1 85 ? 5.928 -13.322 -13.647 1.00 88.19 85 PRO A N 1
ATOM 656 C CA . PRO A 1 85 ? 7.231 -13.590 -13.031 1.00 88.19 85 PRO A CA 1
ATOM 657 C C . PRO A 1 85 ? 7.291 -13.116 -11.570 1.00 88.19 85 PRO A C 1
ATOM 659 O O . PRO A 1 85 ? 6.7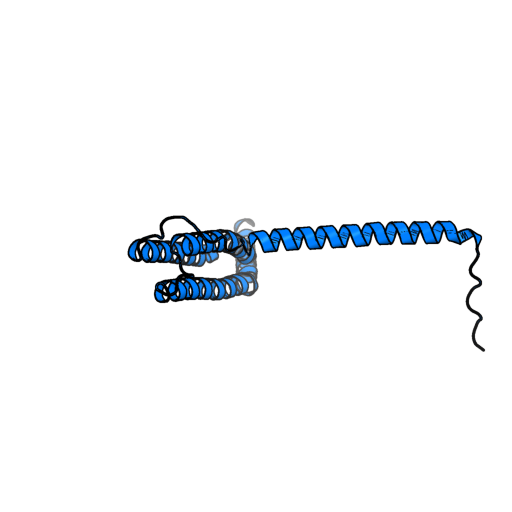40 -12.068 -11.231 1.00 88.19 85 PRO A O 1
ATOM 662 N N . ALA A 1 86 ? 7.981 -13.870 -10.717 1.00 90.81 86 ALA A N 1
ATOM 663 C CA . ALA A 1 86 ? 8.077 -13.588 -9.285 1.00 90.81 86 ALA A CA 1
ATOM 664 C C . ALA A 1 86 ? 8.842 -12.282 -9.000 1.00 90.81 86 ALA A C 1
ATOM 666 O O . ALA A 1 86 ? 8.576 -11.606 -8.010 1.00 90.81 86 ALA A O 1
ATOM 667 N N . SER A 1 87 ? 9.722 -11.863 -9.915 1.00 89.12 87 SER A N 1
ATOM 668 C CA . SER A 1 87 ? 10.370 -10.541 -9.900 1.00 89.12 87 SER A CA 1
ATOM 669 C C . SER A 1 87 ? 9.415 -9.344 -10.013 1.00 89.12 87 SER A C 1
ATOM 671 O O . SER A 1 87 ? 9.849 -8.221 -9.796 1.00 89.12 87 SER A O 1
ATOM 673 N N . ARG A 1 88 ? 8.132 -9.548 -10.347 1.00 90.94 88 ARG A N 1
ATOM 674 C CA . ARG A 1 88 ? 7.104 -8.484 -10.377 1.00 90.94 88 ARG A CA 1
ATOM 675 C C . ARG A 1 88 ? 6.190 -8.471 -9.152 1.00 90.94 88 ARG A C 1
ATOM 677 O O . ARG A 1 88 ? 5.180 -7.761 -9.142 1.00 90.94 88 ARG A O 1
ATOM 684 N N . ALA A 1 89 ? 6.492 -9.287 -8.146 1.00 90.88 89 ALA A N 1
ATOM 685 C CA . ALA A 1 89 ? 5.675 -9.385 -6.945 1.00 90.88 89 ALA A CA 1
ATOM 686 C C . ALA A 1 89 ? 5.563 -8.040 -6.199 1.00 90.88 89 ALA A C 1
ATOM 688 O O . ALA A 1 89 ? 4.494 -7.718 -5.683 1.00 90.88 89 ALA A O 1
ATOM 689 N N . ASP A 1 90 ? 6.610 -7.213 -6.233 1.00 90.94 90 ASP A N 1
ATOM 690 C CA . ASP A 1 90 ? 6.635 -5.855 -5.681 1.00 90.94 90 ASP A CA 1
ATOM 691 C C . ASP A 1 90 ? 5.620 -4.928 -6.361 1.00 90.94 90 ASP A C 1
ATOM 693 O O . ASP A 1 90 ? 4.862 -4.231 -5.695 1.00 90.94 90 ASP A O 1
ATOM 697 N N . THR A 1 91 ? 5.548 -4.961 -7.690 1.00 91.62 91 THR A N 1
ATOM 698 C CA . THR A 1 91 ? 4.660 -4.110 -8.482 1.00 91.62 91 THR A CA 1
ATOM 699 C C . THR A 1 91 ? 3.204 -4.456 -8.188 1.00 91.62 91 THR A C 1
ATOM 701 O O . THR A 1 91 ? 2.382 -3.565 -7.973 1.00 91.62 91 THR A O 1
ATOM 704 N N . SER A 1 92 ? 2.888 -5.755 -8.119 1.00 93.06 92 SER A N 1
ATOM 705 C CA . SER A 1 92 ? 1.553 -6.215 -7.728 1.00 93.06 92 SER A CA 1
ATOM 706 C C . SER A 1 92 ? 1.218 -5.881 -6.274 1.00 93.06 92 SER A C 1
ATOM 708 O O . SER A 1 92 ? 0.041 -5.692 -5.958 1.00 93.06 92 SER A O 1
ATOM 710 N N . TRP A 1 93 ? 2.210 -5.868 -5.383 1.00 95.00 93 TRP A N 1
ATOM 711 C CA . TRP A 1 93 ? 2.002 -5.476 -3.996 1.00 95.00 93 TRP A CA 1
ATOM 712 C C . TRP A 1 93 ? 1.723 -3.979 -3.889 1.00 95.00 93 TRP A C 1
ATOM 714 O O . TRP A 1 93 ? 0.747 -3.589 -3.260 1.00 95.00 93 TRP A O 1
ATOM 724 N N . MET A 1 94 ? 2.509 -3.142 -4.571 1.00 93.38 94 MET A N 1
ATOM 725 C CA . MET A 1 94 ? 2.330 -1.689 -4.571 1.00 93.38 94 MET A CA 1
ATOM 726 C C . MET A 1 94 ? 0.949 -1.272 -5.082 1.00 93.38 94 MET A C 1
ATOM 728 O O . MET A 1 94 ? 0.335 -0.380 -4.499 1.00 93.38 94 MET A O 1
ATOM 732 N N . SER A 1 95 ? 0.427 -1.919 -6.131 1.00 93.06 95 SER A N 1
ATOM 733 C CA . SER A 1 95 ? -0.930 -1.626 -6.610 1.00 93.06 95 SER A CA 1
ATOM 734 C C . SER A 1 95 ? -1.992 -1.989 -5.571 1.00 93.06 95 SER A C 1
ATOM 736 O O . SER A 1 95 ? -2.882 -1.190 -5.298 1.00 93.06 95 SER A O 1
ATOM 738 N N . PHE A 1 96 ? -1.865 -3.163 -4.943 1.00 95.31 96 PHE A N 1
ATOM 739 C CA . PHE A 1 96 ? -2.772 -3.589 -3.877 1.00 95.31 96 PHE A CA 1
ATOM 740 C C . PHE A 1 96 ? -2.714 -2.659 -2.663 1.00 95.31 96 PHE A C 1
ATOM 742 O O . PHE A 1 96 ? -3.757 -2.276 -2.144 1.00 95.31 96 PHE A O 1
ATOM 749 N N . ARG A 1 97 ? -1.508 -2.280 -2.228 1.00 94.94 97 ARG A N 1
ATOM 750 C CA . ARG A 1 97 ? -1.278 -1.405 -1.077 1.00 94.94 97 ARG A CA 1
ATOM 751 C C . ARG A 1 97 ? -2.061 -0.106 -1.195 1.00 94.94 97 ARG A C 1
ATOM 753 O O . ARG A 1 97 ? -2.704 0.303 -0.237 1.00 94.94 97 ARG A O 1
ATOM 760 N N . VAL A 1 98 ? -2.034 0.532 -2.365 1.00 91.94 98 VAL A N 1
ATOM 761 C CA . VAL A 1 98 ? -2.753 1.794 -2.594 1.00 91.94 98 VAL A CA 1
ATOM 762 C C . VAL A 1 98 ? -4.263 1.607 -2.416 1.00 91.94 98 VAL A C 1
ATOM 764 O O . VAL A 1 98 ? -4.886 2.355 -1.665 1.00 91.94 98 VAL A O 1
ATOM 767 N N . GLU A 1 99 ? -4.840 0.583 -3.048 1.00 93.62 99 GLU A N 1
ATOM 768 C CA . GLU A 1 99 ? -6.275 0.273 -2.944 1.00 93.62 99 GLU A CA 1
ATOM 769 C C . GLU A 1 99 ? -6.683 -0.149 -1.525 1.00 93.62 99 GLU A C 1
ATOM 771 O O . GLU A 1 99 ? -7.792 0.121 -1.060 1.00 93.62 99 GLU A O 1
ATOM 776 N N . TRP A 1 100 ? -5.799 -0.846 -0.817 1.00 96.25 100 TRP A N 1
ATOM 777 C CA . TRP A 1 100 ? -6.029 -1.273 0.555 1.00 96.25 100 TRP A CA 1
ATOM 778 C C . TRP A 1 100 ? -5.971 -0.091 1.530 1.00 96.25 100 TRP A C 1
ATOM 780 O O . TRP A 1 100 ? -6.907 0.084 2.309 1.00 96.25 100 TRP A O 1
ATOM 790 N N . LEU A 1 101 ? -4.969 0.789 1.419 1.00 95.81 101 LEU A N 1
ATOM 791 C CA . LEU A 1 101 ? -4.864 2.003 2.237 1.00 95.81 101 LEU A CA 1
ATOM 792 C C . LEU A 1 101 ? -6.070 2.927 2.040 1.00 95.81 101 LEU A C 1
ATOM 794 O O . LEU A 1 101 ? -6.571 3.496 3.006 1.00 95.81 101 LEU A O 1
ATOM 798 N N . GLU A 1 102 ? -6.595 3.052 0.819 1.00 91.94 102 GLU A N 1
ATOM 799 C CA . GLU A 1 102 ? -7.820 3.825 0.579 1.00 91.94 102 GLU A CA 1
ATOM 800 C C . GLU A 1 102 ? -9.008 3.290 1.398 1.00 91.94 102 GLU A C 1
ATOM 802 O O . GLU A 1 102 ? -9.760 4.066 2.003 1.00 91.94 102 GLU A O 1
ATOM 807 N N . ARG A 1 103 ? -9.143 1.962 1.482 1.00 94.56 103 ARG A N 1
ATOM 808 C CA . ARG A 1 103 ? -10.198 1.292 2.253 1.00 94.56 103 ARG A CA 1
ATOM 809 C C . ARG A 1 103 ? -9.975 1.397 3.760 1.00 94.56 103 ARG A C 1
ATOM 811 O O . ARG A 1 103 ? -10.955 1.600 4.480 1.00 94.56 103 ARG A O 1
ATOM 818 N N . VAL A 1 104 ? -8.724 1.368 4.225 1.00 95.56 104 VAL A N 1
ATOM 819 C CA . VAL A 1 104 ? -8.364 1.696 5.617 1.00 95.56 104 VAL A CA 1
ATOM 820 C C . VAL A 1 104 ? -8.798 3.118 5.955 1.00 95.56 104 VAL A C 1
ATOM 822 O O . VAL A 1 104 ? -9.590 3.305 6.874 1.00 95.56 104 VAL A O 1
ATOM 825 N N . ARG A 1 105 ? -8.412 4.120 5.151 1.00 93.38 105 ARG A N 1
ATOM 826 C CA . ARG A 1 105 ? -8.814 5.522 5.379 1.00 93.38 105 ARG A CA 1
ATOM 827 C C . ARG A 1 105 ? -10.328 5.706 5.366 1.00 93.38 105 ARG A C 1
ATOM 829 O O . ARG A 1 105 ? -10.866 6.539 6.094 1.00 93.38 105 ARG A O 1
ATOM 836 N N . GLN A 1 106 ? -11.045 4.961 4.526 1.00 92.38 106 GLN A N 1
ATOM 837 C CA . GLN A 1 106 ? -12.507 4.968 4.539 1.00 92.38 106 GLN A CA 1
ATOM 838 C C . GLN A 1 106 ? -13.068 4.374 5.838 1.00 92.38 106 GLN A C 1
ATOM 840 O O . GLN A 1 106 ? -14.013 4.938 6.395 1.00 92.38 106 GLN A O 1
ATOM 845 N N . ALA A 1 107 ? -12.497 3.268 6.321 1.00 92.88 107 ALA A N 1
ATOM 846 C CA . ALA A 1 107 ? -12.895 2.635 7.572 1.00 92.88 107 ALA A CA 1
ATOM 847 C C . ALA A 1 107 ? -12.640 3.563 8.769 1.00 92.88 107 ALA A C 1
ATOM 849 O O . ALA A 1 107 ? -13.584 3.852 9.504 1.00 92.88 107 ALA A O 1
ATOM 850 N N . GLU A 1 108 ? -11.437 4.129 8.886 1.00 93.19 108 GLU A N 1
ATOM 851 C CA . GLU A 1 108 ? -11.060 5.118 9.905 1.00 93.19 108 GLU A CA 1
ATOM 852 C C . GLU A 1 108 ? -12.070 6.270 9.995 1.00 93.19 108 GLU A C 1
ATOM 854 O O . GLU A 1 108 ? -12.588 6.589 11.069 1.00 93.19 108 GLU A O 1
ATOM 859 N N . ARG A 1 109 ? -12.416 6.845 8.836 1.00 91.31 109 ARG A N 1
ATOM 860 C CA . ARG A 1 109 ? -13.410 7.916 8.711 1.00 91.31 109 ARG A CA 1
ATOM 861 C C . ARG A 1 109 ? -14.792 7.495 9.213 1.00 91.31 109 ARG A C 1
ATOM 863 O O . ARG A 1 109 ? -15.423 8.242 9.953 1.00 91.31 109 ARG A O 1
ATOM 870 N N . SER A 1 110 ? -15.267 6.309 8.829 1.00 90.88 110 SER A N 1
ATOM 871 C CA . SER A 1 110 ? -16.573 5.791 9.270 1.00 90.88 110 SER A CA 1
ATOM 872 C C . SER A 1 110 ? -16.608 5.399 10.754 1.00 90.88 110 SER A C 1
ATOM 874 O O . SER A 1 110 ? -17.661 5.445 11.391 1.00 90.88 110 SER A O 1
ATOM 876 N N . CYS A 1 111 ? -15.449 5.048 11.309 1.00 91.62 111 CYS A N 1
ATOM 877 C CA . CYS A 1 111 ? -15.276 4.645 12.699 1.00 91.62 111 CYS A CA 1
ATOM 878 C C . CYS A 1 111 ? -15.022 5.813 13.650 1.00 91.62 111 CYS A C 1
ATOM 880 O O . CYS A 1 111 ? -15.123 5.638 14.865 1.00 91.62 111 CYS A O 1
ATOM 882 N N . GLY A 1 112 ? -14.734 7.001 13.112 1.00 91.06 112 GLY A N 1
ATOM 883 C CA . GLY A 1 112 ? -14.444 8.187 13.907 1.00 91.06 112 GLY A CA 1
ATOM 884 C C . GLY A 1 112 ? -13.198 8.009 14.770 1.00 91.06 112 GLY A C 1
ATOM 885 O O . GLY A 1 112 ? -13.221 8.388 15.935 1.00 91.06 112 GLY A O 1
ATOM 886 N N . VAL A 1 113 ? -12.130 7.415 14.224 1.00 91.81 113 VAL A N 1
ATOM 887 C CA . VAL A 1 113 ? -10.887 7.132 14.976 1.00 91.81 113 VAL A CA 1
ATOM 888 C C . VAL A 1 113 ? -10.227 8.391 15.548 1.00 91.81 113 VAL A C 1
ATOM 890 O O . VAL A 1 113 ? -9.558 8.321 16.570 1.00 91.81 113 VAL A O 1
ATOM 893 N N . ASP A 1 114 ? -10.477 9.554 14.940 1.00 88.75 114 ASP A N 1
ATOM 894 C CA . ASP A 1 114 ? -9.972 10.850 15.408 1.00 88.75 114 ASP A CA 1
ATOM 895 C C . ASP A 1 114 ? -10.691 11.357 16.684 1.00 88.75 114 ASP A C 1
ATOM 897 O O . ASP A 1 114 ? -10.299 12.379 17.253 1.00 88.75 114 ASP A O 1
ATOM 901 N N . LEU A 1 115 ? -11.761 10.688 17.136 1.00 88.38 115 LEU A N 1
ATOM 902 C CA . LEU A 1 115 ? -12.496 11.075 18.341 1.00 88.38 115 LEU A CA 1
ATOM 903 C C . LEU A 1 115 ? -11.721 10.688 19.619 1.00 88.38 115 LEU A C 1
ATOM 905 O O . LEU A 1 115 ? -11.233 9.559 19.720 1.00 88.38 115 LEU A O 1
ATOM 909 N N . PRO A 1 116 ? -11.646 11.565 20.640 1.00 87.31 116 PRO A N 1
ATOM 910 C CA . PRO A 1 116 ? -10.892 11.304 21.872 1.00 87.31 116 PRO A CA 1
ATOM 911 C C . PRO A 1 116 ? -11.307 10.033 22.624 1.00 87.31 116 PRO A C 1
ATOM 913 O O . PRO A 1 116 ? -10.482 9.424 23.304 1.00 87.31 116 P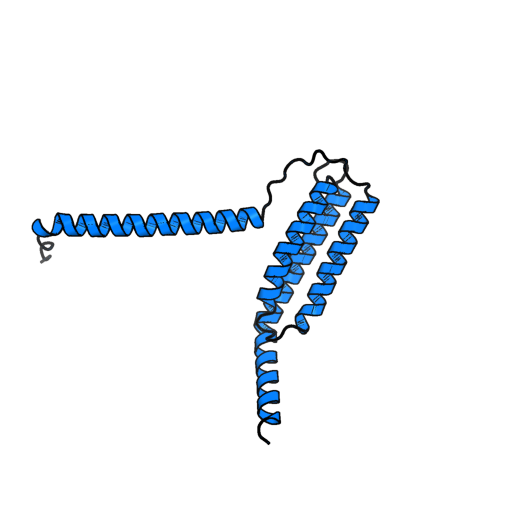RO A O 1
ATOM 916 N N . GLU A 1 117 ? -12.575 9.642 22.522 1.00 90.19 117 GLU A N 1
ATOM 917 C CA . GLU A 1 117 ? -13.150 8.443 23.131 1.00 90.19 117 GLU A CA 1
ATOM 918 C C . GLU A 1 117 ? -12.901 7.152 22.326 1.00 90.19 117 GLU A C 1
ATOM 920 O O . GLU A 1 117 ? -13.261 6.070 22.780 1.00 90.19 117 GLU A O 1
ATOM 925 N N . ARG A 1 118 ? -12.271 7.237 21.145 1.00 91.69 118 ARG A N 1
ATOM 926 C CA . ARG A 1 118 ? -12.029 6.116 20.215 1.00 91.69 118 ARG A CA 1
ATOM 927 C C . ARG A 1 118 ? -10.545 5.720 20.120 1.00 91.69 118 ARG A C 1
ATOM 929 O O . ARG A 1 118 ? -10.136 5.124 19.129 1.00 91.69 118 ARG A O 1
ATOM 936 N N . LYS A 1 119 ? -9.736 6.005 21.149 1.00 93.88 119 LYS A N 1
ATOM 937 C CA . LYS A 1 119 ? -8.275 5.759 21.147 1.00 93.88 119 LYS A CA 1
ATOM 938 C C . LYS A 1 119 ? -7.876 4.320 20.833 1.00 93.88 119 LYS A C 1
ATOM 940 O O . LYS A 1 119 ? -6.970 4.116 20.040 1.00 93.88 119 LYS A O 1
ATOM 945 N N . GLU A 1 120 ? -8.563 3.342 21.415 1.00 94.38 120 GLU A N 1
ATOM 946 C CA . GLU A 1 120 ? -8.267 1.922 21.170 1.00 94.38 120 GLU A CA 1
ATOM 947 C C . GLU A 1 120 ? -8.506 1.536 19.703 1.00 94.38 120 GLU A C 1
ATOM 949 O O . GLU A 1 120 ? -7.769 0.734 19.137 1.00 94.38 120 GLU A O 1
ATOM 954 N N . LEU A 1 121 ? -9.504 2.148 19.053 1.00 94.62 121 LEU A N 1
ATOM 955 C CA . LEU A 1 121 ? -9.745 1.946 17.626 1.00 94.62 121 LEU A CA 1
ATOM 956 C C . LEU A 1 121 ? -8.675 2.633 16.777 1.00 94.62 121 LEU A C 1
ATOM 958 O O . LEU A 1 121 ? -8.250 2.053 15.786 1.00 94.62 121 LEU A O 1
ATOM 962 N N . ALA A 1 122 ? -8.224 3.830 17.156 1.00 94.19 122 ALA A N 1
ATOM 963 C CA . ALA A 1 122 ? -7.104 4.481 16.478 1.00 94.19 122 ALA A CA 1
ATOM 964 C C . ALA A 1 122 ? -5.840 3.609 16.538 1.00 94.19 122 ALA A C 1
ATOM 966 O O . ALA A 1 122 ? -5.242 3.335 15.505 1.00 94.19 122 ALA A O 1
ATOM 967 N N . GLU A 1 123 ? -5.505 3.080 17.718 1.00 96.56 123 GLU A N 1
ATOM 968 C CA . GLU A 1 123 ? -4.362 2.179 17.893 1.00 96.56 123 GLU A CA 1
ATOM 969 C C . GLU A 1 123 ? -4.512 0.885 17.076 1.00 96.56 123 GLU A C 1
ATOM 971 O O . GLU A 1 123 ? -3.549 0.425 16.466 1.00 96.56 123 GLU A O 1
ATOM 976 N N . LEU A 1 124 ? -5.721 0.321 16.994 1.00 96.81 124 LEU A N 1
ATOM 977 C CA . LEU A 1 124 ? -5.997 -0.848 16.156 1.00 96.81 124 LEU A CA 1
ATOM 978 C C . LEU A 1 124 ? -5.705 -0.582 14.669 1.00 96.81 124 LEU A C 1
ATOM 980 O O . LEU A 1 124 ? -5.071 -1.409 14.013 1.00 96.81 124 LEU A O 1
ATOM 984 N N . PHE A 1 125 ? -6.164 0.553 14.132 1.00 96.56 125 PHE A N 1
ATOM 985 C CA . PHE A 1 125 ? -5.904 0.925 12.737 1.00 96.56 125 PHE A CA 1
ATOM 986 C C . PHE A 1 125 ? -4.428 1.283 12.500 1.00 96.56 125 PHE A C 1
ATOM 988 O O . PHE A 1 125 ? -3.873 0.871 11.482 1.00 96.56 125 PHE A O 1
ATOM 995 N N . ASP A 1 126 ? -3.759 1.928 13.460 1.00 96.44 126 ASP A N 1
ATOM 996 C CA . ASP A 1 126 ? -2.316 2.189 13.396 1.00 96.44 126 ASP A CA 1
ATOM 997 C C . ASP A 1 126 ? -1.506 0.880 13.336 1.00 96.44 126 ASP A C 1
ATOM 999 O O . ASP A 1 126 ? -0.574 0.753 12.540 1.00 96.44 126 ASP A O 1
ATOM 1003 N N . GLN A 1 127 ? -1.878 -0.133 14.129 1.00 97.81 127 GLN A N 1
ATOM 1004 C CA . GLN A 1 127 ? -1.231 -1.451 14.075 1.00 97.81 127 GLN A CA 1
ATOM 1005 C C . GLN A 1 127 ? -1.467 -2.163 12.740 1.00 97.81 127 GLN A C 1
ATOM 1007 O O . GLN A 1 127 ? -0.577 -2.845 12.230 1.00 97.81 127 GLN A O 1
ATOM 1012 N N . LEU A 1 128 ? -2.649 -1.992 12.151 1.00 97.56 128 LEU A N 1
ATOM 1013 C CA . LEU A 1 128 ? -2.966 -2.538 10.837 1.00 97.56 128 LEU A CA 1
ATOM 1014 C C . LEU A 1 128 ? -2.075 -1.919 9.743 1.00 97.56 128 LEU A C 1
ATOM 1016 O O . LEU A 1 128 ? -1.535 -2.646 8.909 1.00 97.56 128 LEU A O 1
ATOM 1020 N N . GLU A 1 129 ? -1.879 -0.597 9.762 1.00 96.50 129 GLU A N 1
ATOM 1021 C CA . GLU A 1 129 ? -0.950 0.092 8.853 1.00 96.50 129 GLU A CA 1
ATOM 1022 C C . GLU A 1 129 ? 0.502 -0.342 9.086 1.00 96.50 129 GLU A C 1
ATOM 1024 O O . GLU A 1 129 ? 1.234 -0.599 8.130 1.00 96.50 129 GLU A O 1
ATOM 1029 N N . HIS A 1 130 ? 0.910 -0.522 10.345 1.00 96.56 130 HIS A N 1
ATOM 1030 C CA . HIS A 1 130 ? 2.247 -1.018 10.662 1.00 96.56 130 HIS A CA 1
ATOM 1031 C C . HIS A 1 130 ? 2.508 -2.421 10.084 1.00 96.56 130 HIS A C 1
ATOM 1033 O O . HIS A 1 130 ? 3.579 -2.678 9.527 1.00 96.56 130 HIS A O 1
ATOM 1039 N N . LEU A 1 131 ? 1.528 -3.327 10.170 1.00 97.56 131 LEU A N 1
ATOM 1040 C CA . LEU A 1 131 ? 1.614 -4.653 9.549 1.00 97.56 131 LEU A CA 1
ATOM 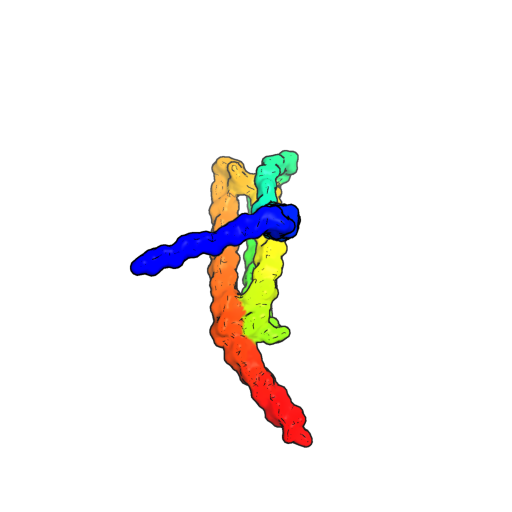1041 C C . LEU A 1 131 ? 1.730 -4.570 8.023 1.00 97.56 131 LEU A C 1
ATOM 1043 O O . LEU A 1 131 ? 2.497 -5.327 7.423 1.00 97.56 131 LEU A O 1
ATOM 1047 N N . GLU A 1 132 ? 1.006 -3.647 7.389 1.00 97.62 132 GLU A N 1
ATOM 1048 C CA . GLU A 1 132 ? 1.107 -3.413 5.948 1.00 97.62 132 GLU A CA 1
ATOM 1049 C C . GLU A 1 132 ? 2.527 -2.999 5.545 1.00 97.62 132 GLU A C 1
ATOM 1051 O O . GLU A 1 132 ? 3.094 -3.594 4.626 1.00 97.62 132 GLU A O 1
ATOM 1056 N N . ASP A 1 133 ? 3.148 -2.068 6.271 1.00 96.69 133 ASP A N 1
ATOM 1057 C CA . ASP A 1 133 ? 4.520 -1.625 5.999 1.00 96.69 133 ASP A CA 1
ATOM 1058 C C . ASP A 1 133 ? 5.546 -2.773 6.136 1.00 96.69 133 ASP A C 1
ATOM 1060 O O . ASP A 1 133 ? 6.468 -2.918 5.314 1.00 96.69 133 ASP A O 1
ATOM 1064 N N . LEU A 1 134 ? 5.374 -3.646 7.137 1.00 97.31 134 LEU A N 1
ATOM 1065 C CA . LEU A 1 134 ? 6.205 -4.844 7.303 1.00 97.31 134 LEU A CA 1
ATOM 1066 C C . LEU A 1 134 ? 6.045 -5.809 6.120 1.00 97.31 134 LEU A C 1
ATOM 1068 O O . LEU A 1 134 ? 7.031 -6.356 5.611 1.00 97.31 134 LEU A O 1
ATOM 1072 N N . TYR A 1 135 ? 4.821 -6.001 5.635 1.00 96.44 135 TYR A N 1
ATOM 1073 C CA . TYR A 1 135 ? 4.567 -6.861 4.481 1.00 96.44 135 TYR A CA 1
ATOM 1074 C C . TYR A 1 135 ? 5.014 -6.243 3.163 1.00 96.44 135 TYR A C 1
ATOM 1076 O O . TYR A 1 135 ? 5.518 -6.971 2.308 1.00 96.44 135 TYR A O 1
ATOM 1084 N N . THR A 1 136 ? 4.961 -4.920 3.028 1.00 95.94 136 THR A N 1
ATOM 1085 C CA . THR A 1 136 ? 5.608 -4.196 1.931 1.00 95.94 136 THR A CA 1
ATOM 1086 C C . THR A 1 136 ? 7.100 -4.502 1.883 1.00 95.94 136 THR A C 1
ATOM 1088 O O . THR A 1 136 ? 7.624 -4.856 0.824 1.00 95.94 136 THR A O 1
ATOM 1091 N N . THR A 1 137 ? 7.782 -4.451 3.029 1.00 94.94 137 THR A N 1
ATOM 1092 C CA . THR A 1 137 ? 9.208 -4.800 3.106 1.00 94.94 137 THR A CA 1
ATOM 1093 C C . THR A 1 137 ? 9.449 -6.242 2.653 1.00 94.94 137 THR A C 1
ATOM 1095 O O . THR A 1 137 ? 10.329 -6.495 1.828 1.00 94.94 137 THR A O 1
ATOM 1098 N N . SER A 1 138 ? 8.628 -7.184 3.128 1.00 93.69 138 SER A N 1
ATOM 1099 C CA . SER A 1 138 ? 8.711 -8.593 2.730 1.00 93.69 138 SER A CA 1
ATOM 1100 C C . SER A 1 138 ? 8.475 -8.799 1.228 1.00 93.69 138 SER A C 1
ATOM 1102 O O . SER A 1 138 ? 9.218 -9.547 0.593 1.00 93.69 138 SER A O 1
ATOM 1104 N N . ALA A 1 139 ? 7.491 -8.116 0.638 1.00 94.62 139 ALA A N 1
ATOM 1105 C CA . ALA A 1 139 ? 7.168 -8.221 -0.782 1.00 94.62 139 ALA A CA 1
ATOM 1106 C C . ALA A 1 139 ? 8.301 -7.693 -1.673 1.00 94.62 139 ALA A C 1
ATOM 1108 O O . ALA A 1 139 ? 8.666 -8.342 -2.655 1.00 94.62 139 ALA A O 1
ATOM 1109 N N . VAL A 1 140 ? 8.896 -6.553 -1.308 1.00 94.06 140 VAL A N 1
ATOM 1110 C CA . VAL A 1 140 ? 10.042 -5.974 -2.026 1.00 94.06 140 VAL A CA 1
ATOM 1111 C C . VAL A 1 140 ? 11.261 -6.892 -1.936 1.00 94.06 140 VAL A C 1
ATOM 1113 O O . VAL A 1 140 ? 11.892 -7.170 -2.954 1.00 94.06 140 VAL A O 1
ATOM 1116 N N . GLN A 1 141 ? 11.568 -7.423 -0.748 1.00 93.56 141 GLN A N 1
ATOM 1117 C CA . GLN A 1 141 ? 12.667 -8.380 -0.575 1.00 93.56 141 GLN A CA 1
ATOM 1118 C C . GLN A 1 141 ? 12.434 -9.668 -1.371 1.00 93.56 141 GLN A C 1
ATOM 1120 O O . GLN A 1 141 ? 13.346 -10.160 -2.036 1.00 93.56 141 GLN A O 1
ATOM 1125 N N . TYR A 1 142 ? 11.209 -10.198 -1.354 1.00 93.06 142 TYR A N 1
ATOM 1126 C CA . TYR A 1 142 ? 10.842 -11.372 -2.139 1.00 93.06 142 TYR A CA 1
ATOM 1127 C C . TYR A 1 142 ? 11.052 -11.126 -3.637 1.00 93.06 142 TYR A C 1
ATOM 1129 O O . TYR A 1 142 ? 11.710 -11.927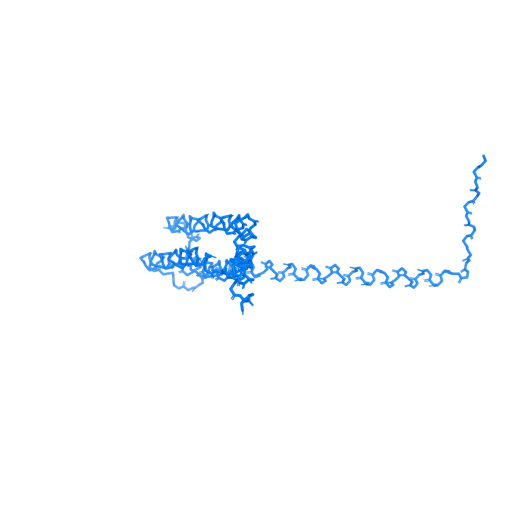 -4.299 1.00 93.06 142 TYR A O 1
ATOM 1137 N N . ALA A 1 143 ? 10.550 -10.008 -4.165 1.00 93.75 143 ALA A N 1
ATOM 1138 C CA . ALA A 1 143 ? 10.678 -9.660 -5.578 1.00 93.75 143 ALA A CA 1
ATOM 1139 C C . ALA A 1 143 ? 12.127 -9.375 -6.002 1.00 93.75 143 ALA A C 1
ATOM 1141 O O . ALA A 1 143 ? 12.492 -9.683 -7.133 1.00 93.75 143 ALA A O 1
ATOM 1142 N N . GLY A 1 144 ? 12.944 -8.801 -5.114 1.00 92.25 144 GLY A N 1
ATOM 1143 C CA . GLY A 1 144 ? 14.339 -8.456 -5.391 1.00 92.25 144 GLY A CA 1
ATOM 1144 C C . GLY A 1 144 ? 15.292 -9.651 -5.333 1.00 92.25 144 GLY A C 1
ATOM 1145 O O . GLY A 1 144 ? 16.100 -9.839 -6.240 1.00 92.25 144 GLY A O 1
ATOM 1146 N N . GLU A 1 145 ? 15.178 -10.482 -4.296 1.00 92.94 145 GLU A N 1
ATOM 1147 C CA . GLU A 1 145 ? 16.142 -11.557 -4.025 1.00 92.94 145 GLU A CA 1
ATOM 1148 C C . GLU A 1 145 ? 15.665 -12.909 -4.570 1.00 92.94 145 GLU A C 1
ATOM 1150 O O . GLU A 1 145 ? 16.346 -13.577 -5.356 1.00 92.94 145 GLU A O 1
ATOM 1155 N N . ILE A 1 146 ? 14.459 -13.319 -4.173 1.00 92.12 146 ILE A N 1
ATOM 1156 C CA . ILE A 1 146 ? 13.923 -14.655 -4.468 1.00 92.12 146 ILE A CA 1
ATOM 1157 C C . ILE A 1 146 ? 13.350 -14.700 -5.888 1.00 92.12 146 ILE A C 1
ATOM 1159 O O . ILE A 1 146 ? 13.572 -15.668 -6.621 1.00 92.12 146 ILE A O 1
ATOM 1163 N N . GLY A 1 147 ? 12.663 -13.635 -6.300 1.00 92.69 147 GLY A N 1
ATOM 1164 C CA . GLY A 1 147 ? 11.971 -13.525 -7.579 1.00 92.69 147 GLY A CA 1
ATOM 1165 C C . GLY A 1 147 ? 12.852 -13.864 -8.786 1.00 92.69 147 GLY A C 1
ATOM 1166 O O . GLY A 1 147 ? 12.531 -14.802 -9.520 1.00 92.69 147 GLY A O 1
ATOM 1167 N N . PRO A 1 148 ? 14.011 -13.204 -8.986 1.00 94.44 148 PRO A N 1
ATOM 1168 C CA . PRO A 1 148 ? 14.865 -13.452 -10.143 1.00 94.44 148 PRO A CA 1
ATOM 1169 C C . PRO A 1 148 ? 15.477 -14.855 -10.139 1.00 94.44 148 PRO A C 1
ATOM 1171 O O . PRO A 1 148 ? 15.706 -15.438 -11.203 1.00 94.44 148 PRO A O 1
ATOM 1174 N N . ALA A 1 149 ? 15.758 -15.414 -8.957 1.00 94.56 149 ALA A N 1
ATOM 1175 C CA . ALA A 1 149 ? 16.250 -16.780 -8.825 1.00 94.56 149 ALA A CA 1
ATOM 1176 C C . ALA A 1 149 ? 15.182 -17.801 -9.246 1.00 94.56 149 ALA A C 1
ATOM 1178 O O . ALA A 1 149 ? 15.477 -18.690 -10.051 1.00 94.56 149 ALA A O 1
ATOM 1179 N N . LEU A 1 150 ? 13.943 -17.625 -8.781 1.00 93.50 150 LEU A N 1
ATOM 1180 C CA . LEU A 1 150 ? 12.813 -18.476 -9.145 1.00 93.50 150 LEU A CA 1
ATOM 1181 C C . LEU A 1 150 ? 12.475 -18.362 -10.639 1.00 93.50 150 LEU A C 1
ATOM 1183 O O . LEU A 1 150 ? 12.324 -19.374 -11.323 1.00 93.50 150 LEU A O 1
ATOM 1187 N N . ASP A 1 151 ? 12.476 -17.146 -11.184 1.00 94.56 151 ASP A N 1
ATOM 1188 C CA . ASP A 1 151 ? 12.240 -16.899 -12.609 1.00 94.56 151 ASP A CA 1
ATOM 1189 C C . ASP A 1 151 ? 13.324 -17.536 -13.496 1.00 94.56 151 ASP A C 1
ATOM 1191 O O . ASP A 1 151 ? 13.038 -18.052 -14.582 1.00 94.56 151 ASP A O 1
ATOM 1195 N N . ARG A 1 152 ? 14.593 -17.528 -13.059 1.00 94.38 152 ARG A N 1
ATOM 1196 C CA . ARG A 1 152 ? 15.670 -18.276 -13.735 1.00 94.38 152 ARG A CA 1
ATOM 1197 C C . ARG A 1 152 ? 15.395 -19.776 -13.708 1.00 94.38 152 ARG A C 1
ATOM 1199 O O . ARG A 1 152 ? 15.503 -20.418 -14.750 1.00 94.38 152 ARG A O 1
ATOM 1206 N N . PHE A 1 153 ? 15.017 -20.321 -12.554 1.00 94.19 153 PHE A N 1
ATOM 1207 C CA . PHE A 1 153 ? 14.711 -21.742 -12.413 1.00 94.19 153 PHE A CA 1
ATOM 1208 C C . PHE A 1 153 ? 13.557 -22.180 -13.324 1.00 94.19 153 PHE A C 1
ATOM 1210 O O . PHE A 1 153 ? 13.712 -23.128 -14.094 1.00 94.19 153 PHE A O 1
ATOM 1217 N N . HIS A 1 154 ? 12.442 -21.445 -13.331 1.00 92.94 154 HIS A N 1
ATOM 1218 C CA . HIS A 1 154 ? 11.306 -21.730 -14.212 1.00 92.94 154 HIS A CA 1
ATOM 1219 C C . HIS A 1 154 ? 11.693 -21.711 -15.695 1.00 92.94 154 HIS A C 1
ATOM 1221 O O . HIS A 1 154 ? 11.280 -22.596 -16.448 1.00 92.94 154 HIS A O 1
ATOM 1227 N N . ARG A 1 155 ? 12.539 -20.761 -16.119 1.00 94.25 155 ARG A N 1
ATOM 1228 C CA . ARG A 1 155 ? 13.062 -20.732 -17.494 1.00 94.25 155 ARG A CA 1
ATOM 1229 C C . ARG A 1 155 ? 13.900 -21.967 -17.830 1.00 94.25 155 ARG A C 1
ATOM 1231 O O . ARG A 1 155 ? 13.687 -22.547 -18.891 1.00 94.25 155 ARG A O 1
ATOM 1238 N N . MET A 1 156 ? 14.795 -22.402 -16.939 1.00 95.25 156 MET A N 1
ATOM 1239 C CA . MET A 1 156 ? 15.601 -23.618 -17.147 1.00 95.25 156 MET A CA 1
ATOM 1240 C C . MET A 1 156 ? 14.727 -24.875 -17.261 1.00 95.25 156 MET A C 1
ATOM 1242 O O . MET A 1 156 ? 14.946 -25.715 -18.138 1.00 95.25 156 MET A O 1
ATOM 1246 N N . VAL A 1 157 ? 13.696 -24.993 -16.416 1.00 94.31 157 VAL A N 1
ATOM 1247 C CA . VAL A 1 157 ? 12.731 -26.101 -16.482 1.00 94.31 157 VAL A CA 1
ATOM 1248 C C . VAL A 1 157 ? 11.984 -26.096 -17.818 1.00 94.31 157 VAL A C 1
ATOM 1250 O O . VAL A 1 157 ? 11.871 -27.143 -18.458 1.00 94.31 157 VAL A O 1
ATOM 1253 N N . ALA A 1 158 ? 11.502 -24.933 -18.263 1.00 92.81 158 ALA A N 1
ATOM 1254 C CA . ALA A 1 158 ? 10.785 -24.804 -19.531 1.00 92.81 158 ALA A CA 1
ATOM 1255 C C . ALA A 1 158 ? 11.666 -25.179 -20.737 1.00 92.81 158 ALA A C 1
ATOM 1257 O O . ALA A 1 158 ? 11.233 -25.950 -21.591 1.00 92.81 158 ALA A O 1
ATOM 1258 N N . GLN A 1 159 ? 12.918 -24.708 -20.768 1.00 93.44 159 GLN A N 1
ATOM 1259 C CA . GLN A 1 159 ? 13.892 -25.045 -21.814 1.00 93.44 159 GLN A CA 1
ATOM 1260 C C . GLN A 1 159 ? 14.184 -26.551 -21.874 1.00 93.44 159 GLN A C 1
ATOM 1262 O O . GLN A 1 159 ? 14.238 -27.127 -22.956 1.00 93.44 159 GLN A O 1
ATOM 1267 N N . THR A 1 160 ? 14.308 -27.206 -20.718 1.00 93.88 160 THR A N 1
ATOM 1268 C CA . THR A 1 160 ? 14.587 -28.650 -20.642 1.00 93.88 160 THR A CA 1
ATOM 1269 C C . THR A 1 160 ? 13.391 -29.496 -21.093 1.00 93.88 160 THR A C 1
ATOM 1271 O O . THR A 1 160 ? 13.569 -30.570 -21.664 1.00 93.88 160 THR A O 1
ATOM 1274 N N . ARG A 1 161 ? 12.159 -29.026 -20.855 1.00 88.06 161 ARG A N 1
ATOM 1275 C CA . ARG A 1 161 ? 10.929 -29.722 -21.273 1.00 88.06 161 ARG A CA 1
ATOM 1276 C C . ARG A 1 161 ? 10.587 -29.525 -22.752 1.00 88.06 161 ARG A C 1
ATOM 1278 O O . ARG A 1 161 ? 10.027 -30.440 -23.339 1.00 88.06 161 ARG A O 1
ATOM 1285 N N . GLY A 1 162 ? 10.902 -28.365 -23.331 1.00 71.25 162 GLY A N 1
ATOM 1286 C CA . GLY A 1 162 ? 10.634 -28.039 -24.740 1.00 71.25 162 GLY A CA 1
ATOM 1287 C C . GLY A 1 162 ? 11.751 -28.409 -25.726 1.00 71.25 162 GLY A C 1
ATOM 1288 O O . GLY A 1 162 ? 11.614 -28.133 -26.910 1.00 71.25 162 GLY A O 1
ATOM 1289 N N . GLY A 1 163 ? 12.862 -28.979 -25.245 1.00 57.59 163 GLY A N 1
ATOM 1290 C CA . GLY A 1 163 ? 14.010 -29.416 -26.053 1.00 57.59 163 GLY A CA 1
ATOM 1291 C C . GLY A 1 163 ? 14.018 -30.908 -26.420 1.00 57.59 163 GLY A C 1
ATOM 1292 O O . GLY A 1 163 ? 15.079 -31.434 -26.751 1.00 57.59 163 GLY A O 1
ATOM 1293 N N . ARG A 1 164 ? 12.873 -31.593 -26.318 1.00 48.28 164 ARG A N 1
ATOM 1294 C CA . ARG A 1 164 ? 12.605 -32.906 -26.934 1.00 48.28 164 ARG A CA 1
ATOM 1295 C C . ARG A 1 164 ? 11.580 -32.732 -28.041 1.00 48.28 164 ARG A C 1
ATOM 1297 O O . ARG A 1 164 ? 11.620 -33.562 -28.970 1.00 48.28 164 ARG A O 1
#

Secondary structure (DSSP, 8-state):
-PPPPPP--GGGHHHHHHHHHHHHHHHHHHHHHHHHHHHHHHHHHS-------SPPPPHHHHHHHHHHHHHHHHHHHHHGGG-SSGGGHHHHHHHHHHHHHHHHHHHHHHHTTTSGGGHHHHHHHHHHHHHHHHHHHHHHHIIIIIHHHHHHHHHHHHHHHH--

Foldseek 3Di:
DDDPPPDDDVVCVVVVVVVVVVVCVVVVVVVVVVVVVVVVVVCLQDVPLDQDPDDADDPVVLVVLLVVLLVVLVVLLVCLVVDPLNLCSLVVLVVVLSVSVVSLSVSCNSNVCVDPVNVVSVVSSVVSVVVSVVSSVVSNCRSPPVNVVVNVVVVVVVCVVPVD

Mean predicted aligned error: 12.5 Å

Nearest PDB structures (foldseek):
  3zx6-assembly1_B  TM=2.348E-01  e=8.420E+00  Archaeoglobus fulgidus DSM 4304